Protein AF-A0A1W9TH25-F1 (afdb_monomer)

Structure (mmCIF, N/CA/C/O backbone):
data_AF-A0A1W9TH25-F1
#
_entry.id   AF-A0A1W9TH25-F1
#
loop_
_atom_site.group_PDB
_atom_site.id
_atom_site.type_symbol
_atom_site.label_atom_id
_atom_site.label_alt_id
_atom_site.label_comp_id
_atom_site.label_asym_id
_atom_site.label_entity_id
_atom_site.label_seq_id
_atom_site.pdbx_PDB_ins_code
_atom_site.Cartn_x
_atom_site.Cartn_y
_atom_site.Cartn_z
_atom_site.occupancy
_atom_site.B_iso_or_equiv
_atom_site.auth_seq_id
_atom_site.auth_comp_id
_atom_site.auth_asym_id
_atom_site.auth_atom_id
_atom_site.pdbx_PDB_model_num
ATOM 1 N N . MET A 1 1 ? -6.425 5.686 52.454 1.00 35.81 1 MET A N 1
ATOM 2 C CA . MET A 1 1 ? -7.823 5.867 52.003 1.00 35.81 1 MET A CA 1
ATOM 3 C C . MET A 1 1 ? -7.854 6.968 50.952 1.00 35.81 1 MET A C 1
ATOM 5 O O . MET A 1 1 ? -7.233 7.993 51.185 1.00 35.81 1 MET A O 1
ATOM 9 N N . LYS A 1 2 ? -8.604 6.725 49.867 1.00 31.31 2 LYS A N 1
ATOM 10 C CA . LYS A 1 2 ? -8.868 7.549 48.666 1.00 31.31 2 LYS A CA 1
ATOM 11 C C . LYS A 1 2 ? -7.892 7.412 47.484 1.00 31.31 2 LYS A C 1
ATOM 13 O O . LYS A 1 2 ? -6.686 7.555 47.597 1.00 31.31 2 LYS A O 1
ATOM 18 N N . ILE A 1 3 ? -8.526 7.059 46.370 1.00 41.53 3 ILE A N 1
ATOM 19 C CA . ILE A 1 3 ? -8.047 6.626 45.056 1.00 41.53 3 ILE A CA 1
ATOM 20 C C . ILE A 1 3 ? -7.674 7.843 44.198 1.00 41.53 3 ILE A C 1
ATOM 22 O O . ILE A 1 3 ? -8.344 8.868 44.297 1.00 41.53 3 ILE A O 1
ATOM 26 N N . SER A 1 4 ? -6.736 7.681 43.259 1.00 28.44 4 SER A N 1
ATOM 27 C CA . SER A 1 4 ? -6.849 8.320 41.938 1.00 28.44 4 SER A CA 1
ATOM 28 C C . SER A 1 4 ? -6.118 7.499 40.864 1.00 28.44 4 SER A C 1
ATOM 30 O O . SER A 1 4 ? -4.897 7.381 40.884 1.00 28.44 4 SER A O 1
ATOM 32 N N . LYS A 1 5 ? -6.875 6.912 39.927 1.00 49.97 5 LYS A N 1
ATOM 33 C CA . LYS A 1 5 ? -6.402 6.114 38.775 1.00 49.97 5 LYS A CA 1
ATOM 34 C C . LYS A 1 5 ? -6.052 6.981 37.542 1.00 49.97 5 LYS A C 1
ATOM 36 O O . LYS A 1 5 ? -6.180 6.515 36.420 1.00 49.97 5 LYS A O 1
ATOM 41 N N . GLN A 1 6 ? -5.642 8.237 37.724 1.00 48.47 6 GLN A N 1
ATOM 42 C CA . GLN A 1 6 ? -5.498 9.209 36.621 1.00 48.47 6 GLN A CA 1
ATOM 43 C C . GLN A 1 6 ? -4.084 9.823 36.491 1.00 48.47 6 GLN A C 1
ATOM 45 O O . GLN A 1 6 ? -3.904 10.774 35.742 1.00 48.47 6 GLN A O 1
ATOM 50 N N . SER A 1 7 ? -3.061 9.323 37.205 1.00 46.44 7 SER A N 1
ATOM 51 C CA . SER A 1 7 ? -1.756 10.023 37.306 1.00 46.44 7 SER A CA 1
ATOM 52 C C . SER A 1 7 ? -0.501 9.181 37.020 1.00 46.44 7 SER A C 1
ATOM 54 O O . SER A 1 7 ? 0.607 9.686 37.167 1.00 46.44 7 SER A O 1
ATOM 56 N N . ILE A 1 8 ? -0.636 7.931 36.565 1.00 47.62 8 ILE A N 1
ATOM 57 C CA . ILE A 1 8 ? 0.500 7.054 36.193 1.00 47.62 8 ILE A CA 1
ATOM 58 C C . ILE A 1 8 ? 0.647 7.035 34.662 1.00 47.62 8 ILE A C 1
ATOM 60 O O . ILE A 1 8 ? 0.665 5.987 34.033 1.00 47.62 8 ILE A O 1
ATOM 64 N N . PHE A 1 9 ? 0.657 8.214 34.042 1.00 47.47 9 PHE A N 1
ATOM 65 C CA . PHE A 1 9 ? 0.853 8.354 32.593 1.00 47.47 9 PHE A CA 1
ATOM 66 C C . PHE A 1 9 ? 2.027 9.273 32.215 1.00 47.47 9 PHE A C 1
ATOM 68 O O . PHE A 1 9 ? 2.241 9.496 31.033 1.00 47.47 9 PHE A O 1
ATOM 75 N N . VAL A 1 10 ? 2.817 9.803 33.164 1.00 43.22 10 VAL A N 1
ATOM 76 C CA . VAL A 1 10 ? 3.826 10.850 32.837 1.00 43.22 10 VAL A CA 1
ATOM 77 C C . VAL A 1 10 ? 5.208 10.645 33.496 1.00 43.22 10 VAL A C 1
ATOM 79 O O . VAL A 1 10 ? 6.112 11.456 33.359 1.00 43.22 10 VAL A O 1
ATOM 82 N N . ILE A 1 11 ? 5.435 9.537 34.194 1.00 48.19 11 ILE A N 1
ATOM 83 C CA . ILE A 1 11 ? 6.689 9.259 34.920 1.00 48.19 11 ILE A CA 1
ATOM 84 C C . ILE A 1 11 ? 6.805 7.736 34.894 1.00 48.19 11 ILE A C 1
ATOM 86 O O . ILE A 1 11 ? 5.997 7.069 35.521 1.00 48.19 11 ILE A O 1
ATOM 90 N N . VAL A 1 12 ? 7.641 7.078 34.100 1.00 39.03 12 VAL A N 1
ATOM 91 C CA . VAL A 1 12 ? 9.097 7.169 34.078 1.00 39.03 12 VAL A CA 1
ATOM 92 C C . VAL A 1 12 ? 9.557 6.671 32.702 1.00 39.03 12 VAL A C 1
ATOM 94 O O . VAL A 1 12 ? 9.710 5.475 32.467 1.00 39.03 12 VAL A O 1
ATOM 97 N N . SER A 1 13 ? 9.769 7.605 31.780 1.00 50.91 13 SER A N 1
ATOM 98 C CA . SER A 1 13 ? 10.832 7.460 30.787 1.00 50.91 13 SER A CA 1
ATOM 99 C C . SER A 1 13 ? 12.168 7.338 31.529 1.00 50.91 13 SER A C 1
ATOM 101 O O . SER A 1 13 ? 12.346 8.013 32.541 1.00 50.91 13 SER A O 1
ATOM 103 N N . LEU A 1 14 ? 13.105 6.557 30.975 1.00 42.44 14 LEU A N 1
ATOM 104 C CA . LEU A 1 14 ? 14.534 6.490 31.341 1.00 42.44 14 LEU A CA 1
ATOM 105 C C . LEU A 1 14 ? 14.967 5.405 32.360 1.00 42.44 14 LEU A C 1
ATOM 107 O O . LEU A 1 14 ? 15.388 5.718 33.467 1.00 42.44 14 LEU A O 1
ATOM 111 N N . ALA A 1 15 ? 14.951 4.133 31.936 1.00 40.75 15 ALA A N 1
ATOM 112 C CA . ALA A 1 15 ? 15.892 3.068 32.354 1.00 40.75 15 ALA A CA 1
ATOM 113 C C . ALA A 1 15 ? 15.699 1.829 31.444 1.00 40.75 15 ALA A C 1
ATOM 115 O O . ALA A 1 15 ? 14.781 1.042 31.633 1.00 40.75 15 ALA A O 1
ATOM 116 N N . LEU A 1 16 ? 16.369 1.747 30.293 1.00 41.38 16 LEU A N 1
ATOM 117 C CA . LEU A 1 16 ? 17.564 0.915 30.089 1.00 41.38 16 LEU A CA 1
ATOM 118 C C . LEU A 1 16 ? 17.448 -0.525 30.642 1.00 41.38 16 LEU A C 1
ATOM 120 O O . LEU A 1 16 ? 17.889 -0.800 31.753 1.00 41.38 16 LEU A O 1
ATOM 124 N N . VAL A 1 17 ? 17.002 -1.467 29.807 1.00 46.41 17 VAL A N 1
ATOM 125 C CA . VAL A 1 17 ? 17.591 -2.816 29.811 1.00 46.41 17 VAL A CA 1
ATOM 126 C C . VAL A 1 17 ? 18.063 -3.125 28.395 1.00 46.41 17 VAL A C 1
ATOM 128 O O 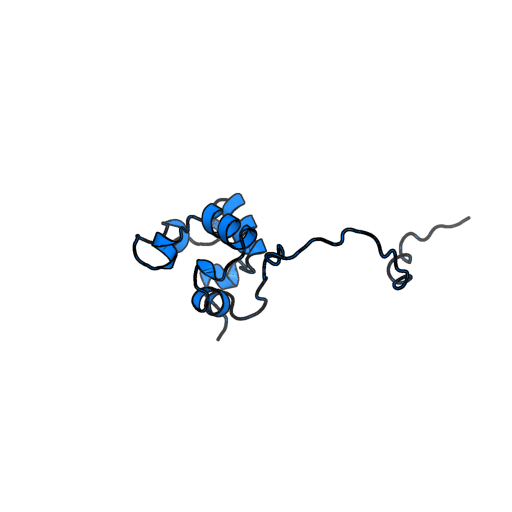. VAL A 1 17 ? 17.317 -3.569 27.528 1.00 46.41 17 VAL A O 1
ATOM 131 N N . LEU A 1 18 ? 19.342 -2.825 28.184 1.00 51.03 18 LEU A N 1
ATOM 132 C CA . LEU A 1 18 ? 20.185 -3.413 27.157 1.00 51.03 18 LEU A CA 1
ATOM 133 C C . LEU A 1 18 ? 20.266 -4.925 27.395 1.00 51.03 18 LEU A C 1
ATOM 135 O O . LEU A 1 18 ? 20.966 -5.345 28.311 1.00 51.03 18 LEU A O 1
ATOM 139 N N . ALA A 1 19 ? 19.554 -5.717 26.593 1.00 51.12 19 ALA A N 1
ATOM 140 C CA . ALA A 1 19 ? 19.942 -7.066 26.169 1.00 51.12 19 ALA A CA 1
ATOM 141 C C . ALA A 1 19 ? 18.801 -7.699 25.362 1.00 51.12 19 ALA A C 1
ATOM 143 O O . ALA A 1 19 ? 17.983 -8.423 25.918 1.00 51.12 19 ALA A O 1
ATOM 144 N N . PHE A 1 20 ? 18.764 -7.481 24.049 1.00 53.62 20 PHE A N 1
ATOM 145 C CA . PHE A 1 20 ? 18.261 -8.519 23.151 1.00 53.62 20 PHE A CA 1
ATOM 146 C C . PHE A 1 20 ? 19.026 -8.453 21.829 1.00 53.62 20 PHE A C 1
ATOM 148 O O . PHE A 1 20 ? 18.781 -7.611 20.975 1.00 53.62 20 PHE A O 1
ATOM 155 N N . SER A 1 21 ? 19.987 -9.370 21.736 1.00 50.94 21 SER A N 1
ATOM 156 C CA . SER A 1 21 ? 20.521 -9.948 20.506 1.00 50.94 21 SER A CA 1
ATOM 157 C C . SER A 1 21 ? 21.420 -9.073 19.631 1.00 50.94 21 SER A C 1
ATOM 159 O O . SER A 1 21 ? 20.985 -8.332 18.757 1.00 50.94 21 SER A O 1
ATOM 161 N N . LEU A 1 22 ? 22.723 -9.317 19.782 1.00 57.78 22 LEU A N 1
ATOM 162 C CA . LEU A 1 22 ? 23.674 -9.305 18.677 1.00 57.78 22 LEU A CA 1
ATOM 163 C C . LEU A 1 22 ? 23.123 -10.213 17.555 1.00 57.78 22 LEU A C 1
ATOM 165 O O . LEU A 1 22 ? 23.277 -11.430 17.621 1.00 57.78 22 LEU A O 1
ATOM 169 N N . VAL A 1 23 ? 22.465 -9.639 16.549 1.00 52.44 23 VAL A N 1
ATOM 170 C CA . VAL A 1 23 ? 22.196 -10.319 15.277 1.00 52.44 23 VAL A CA 1
ATOM 171 C C . VAL A 1 23 ? 22.979 -9.626 14.174 1.00 52.44 23 VAL A C 1
ATOM 173 O O . VAL A 1 23 ? 22.773 -8.466 13.830 1.00 52.44 23 VAL A O 1
ATOM 176 N N . ILE A 1 24 ? 23.943 -10.396 13.687 1.00 57.47 24 ILE A N 1
ATOM 177 C CA . ILE A 1 24 ? 24.576 -10.341 12.375 1.00 57.47 24 ILE A CA 1
ATOM 178 C C . ILE A 1 24 ? 23.533 -9.895 11.334 1.00 57.47 24 ILE A C 1
ATOM 180 O O . ILE A 1 24 ? 22.407 -10.387 11.348 1.00 57.47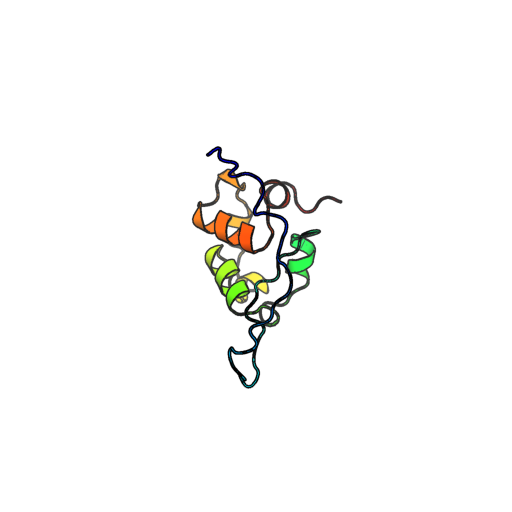 24 ILE A O 1
ATOM 184 N N 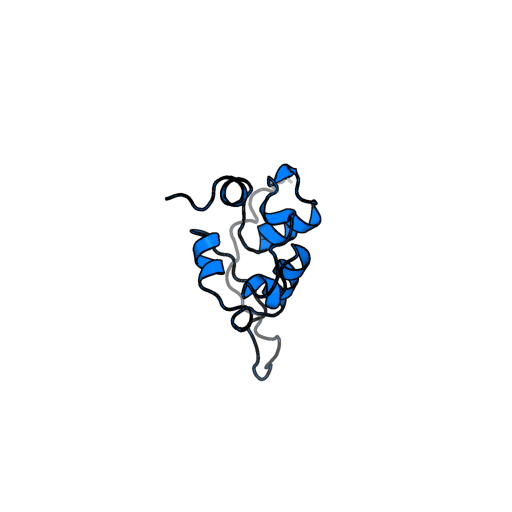. GLY A 1 25 ? 23.897 -8.920 10.500 1.00 62.25 25 GLY A N 1
ATOM 185 C CA . GLY A 1 25 ? 22.959 -8.149 9.684 1.00 62.25 25 GLY A CA 1
ATOM 186 C C . GLY A 1 25 ? 22.013 -8.959 8.792 1.00 62.25 25 GLY A C 1
ATOM 187 O O . GLY A 1 25 ? 22.367 -10.036 8.330 1.00 62.25 25 GLY A O 1
ATOM 188 N N . CYS A 1 26 ? 20.825 -8.390 8.558 1.00 46.94 26 CYS A N 1
ATOM 189 C CA . CYS A 1 26 ? 20.102 -8.308 7.279 1.00 46.94 26 CYS A CA 1
ATOM 190 C C . CYS A 1 26 ? 18.674 -7.778 7.532 1.00 46.94 26 CYS A C 1
ATOM 192 O O . CYS A 1 26 ? 17.951 -8.344 8.341 1.00 46.94 26 CYS A O 1
ATOM 194 N N . ALA A 1 27 ? 18.295 -6.728 6.792 1.00 54.41 27 ALA A N 1
ATOM 195 C CA . ALA A 1 27 ? 16.948 -6.167 6.599 1.00 54.41 27 ALA A CA 1
ATOM 196 C C . ALA A 1 27 ? 16.186 -5.643 7.840 1.00 54.41 27 ALA A C 1
ATOM 198 O O . ALA A 1 27 ? 15.784 -6.385 8.728 1.00 54.41 27 ALA A O 1
ATOM 199 N N . SER A 1 28 ? 15.911 -4.337 7.852 1.00 58.28 28 SER A N 1
ATOM 200 C CA . SER A 1 28 ? 14.986 -3.695 8.791 1.00 58.28 28 SER A CA 1
ATOM 201 C C . SER A 1 28 ? 13.587 -4.322 8.681 1.00 58.28 28 SER A C 1
ATOM 203 O O . SER A 1 28 ? 12.940 -4.200 7.648 1.00 58.28 28 SER A O 1
ATOM 205 N N . THR A 1 29 ? 13.108 -4.979 9.740 1.00 64.06 29 THR A N 1
ATOM 206 C CA . THR A 1 29 ? 11.789 -5.654 9.802 1.00 64.06 29 THR A CA 1
ATOM 207 C C . THR A 1 29 ? 10.620 -4.698 10.089 1.00 64.06 29 THR A C 1
ATOM 209 O O . THR A 1 29 ? 9.496 -5.134 10.322 1.00 64.06 29 THR A O 1
ATOM 212 N N . GLN A 1 30 ? 10.867 -3.389 10.151 1.00 83.69 30 GLN A N 1
ATOM 213 C CA . GLN A 1 30 ? 9.843 -2.405 10.490 1.00 83.69 30 GLN A CA 1
ATOM 214 C C . GLN A 1 30 ? 9.158 -1.884 9.225 1.00 83.69 30 GLN A C 1
ATOM 216 O O . GLN A 1 30 ? 9.824 -1.322 8.360 1.00 83.69 30 GLN A O 1
ATOM 221 N N . VAL A 1 31 ? 7.831 -2.028 9.154 1.00 87.44 31 VAL A N 1
ATOM 222 C CA . VAL A 1 31 ? 6.997 -1.416 8.107 1.00 87.44 31 VAL A CA 1
ATOM 223 C C . VAL A 1 31 ? 7.147 0.100 8.174 1.00 87.44 31 VAL A C 1
ATOM 225 O O . VAL A 1 31 ? 6.945 0.703 9.235 1.00 87.44 31 VAL A O 1
ATOM 228 N N . ARG A 1 32 ? 7.531 0.711 7.054 1.00 91.25 32 ARG A N 1
ATOM 229 C CA . ARG A 1 32 ? 7.566 2.164 6.910 1.00 91.25 32 ARG A CA 1
ATOM 230 C C . ARG A 1 32 ? 6.136 2.663 6.740 1.00 91.25 32 ARG A C 1
ATOM 232 O O . ARG A 1 32 ? 5.399 2.163 5.900 1.00 91.25 32 ARG A O 1
ATOM 239 N N . VAL A 1 33 ? 5.758 3.640 7.558 1.00 88.06 33 VAL A N 1
ATOM 240 C CA . VAL A 1 33 ? 4.413 4.225 7.546 1.00 88.06 33 VAL A CA 1
ATOM 241 C C . VAL A 1 33 ? 4.537 5.685 7.113 1.00 88.06 33 VAL A C 1
ATOM 243 O O . VAL A 1 33 ? 4.898 6.522 7.948 1.00 88.06 33 VAL A O 1
ATOM 246 N N . PRO A 1 34 ? 4.318 6.008 5.826 1.00 87.38 34 PRO A N 1
ATOM 247 C CA . PRO A 1 34 ? 4.250 7.396 5.389 1.00 87.38 34 PRO A CA 1
ATOM 248 C C . PRO A 1 34 ? 3.066 8.094 6.064 1.00 87.38 34 PRO A C 1
ATOM 250 O O . PRO A 1 34 ? 1.966 7.553 6.138 1.00 87.38 34 PRO A O 1
ATOM 253 N N . THR A 1 35 ? 3.297 9.298 6.584 1.00 78.50 35 THR A N 1
ATOM 254 C CA . THR A 1 35 ? 2.254 10.116 7.230 1.00 78.50 35 THR A CA 1
ATOM 255 C C . THR A 1 35 ? 1.727 11.223 6.325 1.00 78.50 35 THR A C 1
ATOM 257 O O . THR A 1 35 ? 0.698 11.822 6.620 1.00 78.50 35 THR A O 1
ATOM 260 N N . GLU A 1 36 ? 2.439 11.506 5.238 1.00 77.69 36 GLU A N 1
ATOM 261 C CA . GLU A 1 36 ? 2.116 12.519 4.242 1.00 77.69 36 GLU A CA 1
ATOM 262 C C . GLU A 1 36 ? 2.468 11.949 2.870 1.00 77.69 36 GLU A C 1
ATOM 264 O O . GLU A 1 36 ? 3.499 11.289 2.729 1.00 77.69 36 GLU A O 1
ATOM 269 N N . LYS A 1 37 ? 1.615 12.216 1.878 1.00 85.69 37 LYS A N 1
ATOM 270 C CA . LYS A 1 37 ? 1.782 11.772 0.489 1.00 85.69 37 LYS A CA 1
ATOM 271 C C . LYS A 1 37 ? 2.035 10.265 0.358 1.00 85.69 37 LYS A C 1
ATOM 273 O O . LYS A 1 37 ? 3.107 9.829 -0.064 1.00 85.69 37 LYS A O 1
ATOM 278 N N . VAL A 1 38 ? 1.064 9.478 0.812 1.00 90.25 38 VAL A N 1
ATOM 279 C CA . VAL A 1 38 ? 1.171 8.020 0.919 1.00 90.25 38 VAL A CA 1
ATOM 280 C C . VAL A 1 38 ? 1.374 7.393 -0.455 1.00 90.25 38 VAL A C 1
ATOM 282 O O . VAL A 1 38 ? 2.260 6.551 -0.589 1.00 90.25 38 VAL A O 1
ATOM 285 N N . ASN A 1 39 ? 0.642 7.848 -1.477 1.00 88.50 39 ASN A N 1
ATOM 286 C CA . ASN A 1 39 ? 0.827 7.343 -2.839 1.00 88.50 39 ASN A CA 1
ATOM 287 C C . ASN A 1 39 ? 2.225 7.684 -3.344 1.00 88.50 39 ASN A C 1
ATOM 289 O O . ASN A 1 39 ? 2.966 6.789 -3.725 1.00 88.50 39 ASN A O 1
ATOM 293 N N . ALA A 1 40 ? 2.652 8.944 -3.220 1.00 90.00 40 ALA A N 1
ATOM 294 C CA . ALA A 1 40 ? 3.985 9.338 -3.675 1.00 90.00 40 ALA A CA 1
ATOM 295 C C . ALA A 1 40 ? 5.117 8.573 -2.965 1.00 90.00 40 ALA A C 1
ATOM 297 O O . ALA A 1 40 ? 6.165 8.328 -3.561 1.00 90.00 40 ALA A O 1
ATOM 298 N N . PHE A 1 41 ? 4.954 8.217 -1.689 1.00 92.12 41 PHE A N 1
ATOM 299 C CA . PHE A 1 41 ? 5.946 7.418 -0.972 1.00 92.12 41 PHE A CA 1
ATOM 300 C C . PHE A 1 41 ? 6.097 6.023 -1.582 1.00 92.12 41 PHE A C 1
ATOM 302 O O . PHE A 1 41 ? 7.222 5.572 -1.804 1.00 92.12 41 PHE A O 1
ATOM 309 N N . TRP A 1 42 ? 4.974 5.358 -1.840 1.00 92.81 42 TRP A N 1
ATOM 310 C CA . TRP A 1 42 ? 4.951 4.006 -2.375 1.00 92.81 42 TRP A CA 1
ATOM 311 C C . TRP A 1 42 ? 5.299 3.977 -3.869 1.00 92.81 42 TRP A C 1
ATOM 313 O O . TRP A 1 42 ? 6.148 3.185 -4.253 1.00 92.81 42 TRP A O 1
ATOM 323 N N . ASP A 1 43 ? 4.797 4.911 -4.676 1.00 90.56 43 ASP A N 1
ATOM 324 C CA . ASP A 1 43 ? 5.097 5.033 -6.114 1.00 90.56 43 ASP A CA 1
ATOM 325 C C . ASP A 1 43 ? 6.594 5.242 -6.414 1.00 90.56 43 ASP A C 1
ATOM 327 O O . ASP A 1 43 ? 7.063 4.946 -7.511 1.00 90.56 43 ASP A O 1
ATOM 331 N N . ASN A 1 44 ? 7.362 5.764 -5.451 1.00 91.88 44 ASN A N 1
ATOM 332 C CA . ASN A 1 44 ? 8.813 5.948 -5.570 1.00 91.88 44 ASN A CA 1
ATOM 333 C C . ASN A 1 44 ? 9.630 4.720 -5.124 1.00 91.88 44 ASN A C 1
ATOM 335 O O . ASN A 1 44 ? 10.855 4.820 -5.017 1.00 91.88 44 ASN A O 1
ATOM 339 N N . MET A 1 45 ? 8.984 3.596 -4.807 1.00 91.19 45 MET A N 1
ATOM 340 C CA . MET A 1 45 ? 9.649 2.371 -4.366 1.00 91.19 45 MET A CA 1
ATOM 341 C C . MET A 1 45 ? 9.591 1.295 -5.437 1.00 91.19 45 MET A C 1
ATOM 343 O O . MET A 1 45 ? 8.520 0.987 -5.959 1.00 91.19 45 MET A O 1
ATOM 347 N N . ASP A 1 46 ? 10.717 0.625 -5.657 1.00 94.62 46 ASP A N 1
ATOM 348 C CA . ASP A 1 46 ? 10.709 -0.667 -6.330 1.00 94.62 46 ASP A CA 1
ATOM 349 C C . ASP A 1 46 ? 10.258 -1.755 -5.342 1.00 94.62 46 ASP A C 1
ATOM 351 O O . ASP A 1 46 ? 10.536 -1.690 -4.139 1.00 94.62 46 ASP A O 1
ATOM 355 N N . TRP A 1 47 ? 9.610 -2.816 -5.832 1.00 94.69 47 TRP A N 1
ATOM 356 C CA . TRP A 1 47 ? 9.195 -3.945 -4.986 1.00 94.69 47 TRP A CA 1
ATOM 357 C C . TRP A 1 47 ? 10.369 -4.540 -4.184 1.00 94.69 47 TRP A C 1
ATOM 359 O O . TRP A 1 47 ? 10.223 -4.920 -3.019 1.00 94.69 47 TRP A O 1
ATOM 369 N N . GLY A 1 48 ? 11.563 -4.579 -4.788 1.00 94.88 48 GLY A N 1
ATOM 370 C CA . GLY A 1 48 ? 12.797 -5.053 -4.156 1.00 94.88 48 GLY A CA 1
ATOM 371 C C . GLY A 1 48 ? 13.347 -4.143 -3.050 1.00 94.88 48 GLY A C 1
ATOM 372 O O . GLY A 1 48 ? 14.086 -4.627 -2.191 1.00 94.88 48 GLY A O 1
ATOM 373 N N . ASP A 1 49 ? 12.959 -2.865 -3.028 1.00 93.19 49 ASP A N 1
ATOM 374 C CA . ASP A 1 49 ? 13.323 -1.914 -1.970 1.00 93.19 49 ASP A CA 1
ATOM 375 C C . ASP A 1 49 ? 12.424 -2.044 -0.734 1.00 93.19 49 ASP A C 1
ATOM 377 O O . ASP A 1 49 ? 12.701 -1.460 0.323 1.00 93.19 49 ASP A O 1
ATOM 381 N N . MET A 1 50 ? 11.337 -2.806 -0.845 1.00 92.75 50 MET A N 1
ATOM 382 C CA . MET A 1 50 ? 10.458 -3.129 0.268 1.00 92.75 50 MET A CA 1
ATOM 383 C C . MET A 1 50 ? 11.040 -4.227 1.145 1.00 92.75 50 MET A C 1
ATOM 385 O O . MET A 1 50 ? 11.625 -5.207 0.678 1.00 92.75 50 MET A O 1
ATOM 389 N N . ASN A 1 51 ? 10.833 -4.104 2.454 1.00 92.38 51 ASN A N 1
ATOM 390 C CA . ASN A 1 51 ? 11.090 -5.224 3.345 1.00 92.38 51 ASN A CA 1
ATOM 391 C C . ASN A 1 51 ? 9.969 -6.271 3.230 1.00 92.38 51 ASN A C 1
ATOM 393 O O . ASN A 1 51 ? 8.879 -6.008 2.724 1.00 92.38 51 ASN A O 1
ATOM 397 N N . LYS A 1 5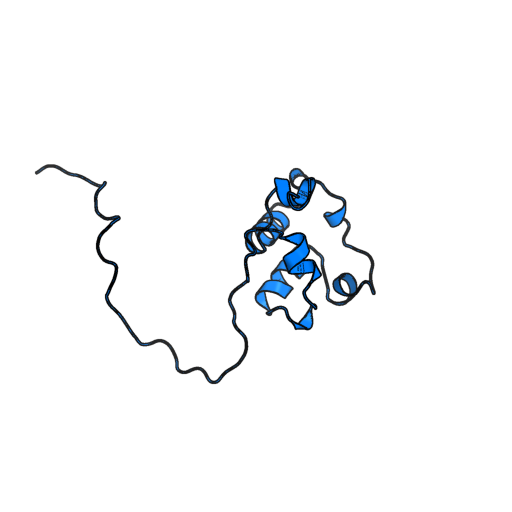2 ? 10.221 -7.479 3.743 1.00 93.31 52 LYS A N 1
ATOM 398 C CA . LYS A 1 52 ? 9.261 -8.588 3.639 1.00 93.31 52 LYS A CA 1
ATOM 399 C C . LYS A 1 52 ? 7.895 -8.278 4.249 1.00 93.31 52 LYS A C 1
ATOM 401 O O . LYS A 1 52 ? 6.894 -8.712 3.701 1.00 93.31 52 LYS A O 1
ATOM 406 N N . ALA A 1 53 ? 7.844 -7.529 5.350 1.00 93.12 53 ALA A N 1
ATOM 407 C CA . ALA A 1 53 ? 6.575 -7.196 5.990 1.00 93.12 53 ALA A CA 1
ATOM 408 C C . ALA A 1 53 ? 5.739 -6.240 5.122 1.00 93.12 53 ALA A C 1
ATOM 410 O O . ALA A 1 53 ? 4.524 -6.381 5.048 1.00 93.12 53 ALA A O 1
ATOM 411 N N . GLU A 1 54 ? 6.382 -5.299 4.430 1.00 95.00 54 GLU A N 1
ATOM 412 C CA . GLU A 1 54 ? 5.722 -4.405 3.470 1.00 95.00 54 GLU A CA 1
ATOM 413 C C . GLU A 1 54 ? 5.197 -5.185 2.259 1.00 95.00 54 GLU A C 1
ATOM 415 O O . GLU A 1 54 ? 4.033 -5.035 1.897 1.00 95.00 54 GLU A O 1
ATOM 420 N N . GLN A 1 55 ? 6.010 -6.087 1.698 1.00 96.31 55 GLN A N 1
ATOM 421 C CA . GLN A 1 55 ? 5.590 -6.962 0.598 1.00 96.31 55 GLN A CA 1
ATOM 422 C C . GLN A 1 55 ? 4.413 -7.864 0.994 1.00 96.31 55 GLN A C 1
ATOM 424 O O . GLN A 1 55 ? 3.481 -8.043 0.213 1.00 96.31 55 GLN A O 1
ATOM 429 N N . GLU A 1 56 ? 4.421 -8.424 2.208 1.00 95.81 56 GLU A N 1
ATOM 430 C CA . GLU A 1 56 ? 3.324 -9.245 2.738 1.00 95.81 56 GLU A CA 1
ATOM 431 C C . GLU A 1 56 ? 2.027 -8.437 2.893 1.00 95.81 56 GLU A C 1
ATOM 433 O O . GLU A 1 56 ? 0.948 -8.929 2.552 1.00 95.81 56 GLU A O 1
ATOM 438 N N . LEU A 1 57 ? 2.118 -7.185 3.354 1.00 95.88 57 LEU A N 1
ATOM 439 C CA . LEU A 1 57 ? 0.964 -6.291 3.448 1.00 95.88 57 LEU A CA 1
ATOM 440 C C . LEU A 1 57 ? 0.403 -5.965 2.060 1.00 95.88 57 LEU A C 1
ATOM 442 O O . LEU A 1 57 ? -0.791 -6.168 1.842 1.00 95.88 57 LEU A O 1
ATOM 446 N N . TRP A 1 58 ? 1.243 -5.566 1.104 1.00 96.50 58 TRP A N 1
ATOM 447 C CA . TRP A 1 58 ? 0.822 -5.324 -0.281 1.00 96.50 58 TRP A CA 1
ATOM 448 C C . TRP A 1 58 ? 0.217 -6.573 -0.939 1.00 96.50 58 TRP A C 1
ATOM 450 O O . TRP A 1 58 ? -0.837 -6.500 -1.578 1.00 96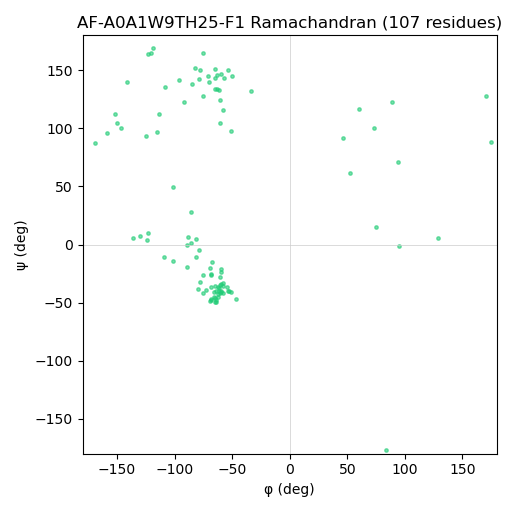.50 58 TRP A O 1
ATOM 460 N N . SER A 1 59 ? 0.800 -7.745 -0.676 1.00 96.19 59 SER A N 1
ATOM 461 C CA . SER A 1 59 ? 0.277 -9.040 -1.133 1.00 96.19 59 SER A CA 1
ATOM 462 C C . SER A 1 59 ? -1.115 -9.338 -0.583 1.00 96.19 59 SER A C 1
ATOM 464 O O . SER A 1 59 ? -1.963 -9.864 -1.301 1.00 96.19 59 SER A O 1
ATOM 466 N N . SER A 1 60 ? -1.392 -8.971 0.671 1.00 95.75 60 SER A N 1
ATOM 467 C CA . SER A 1 60 ? -2.721 -9.158 1.267 1.00 95.75 60 SER A CA 1
ATOM 468 C C . SER A 1 60 ? -3.799 -8.264 0.636 1.00 95.75 60 SER A C 1
ATOM 470 O O . SER A 1 60 ? -4.975 -8.639 0.609 1.00 95.75 60 SER A O 1
ATOM 472 N N . VAL A 1 61 ? -3.402 -7.117 0.074 1.00 94.88 61 VAL A N 1
ATOM 473 C CA . VAL A 1 61 ? -4.289 -6.219 -0.683 1.00 94.88 61 VAL A CA 1
ATOM 474 C C . VAL A 1 61 ? -4.529 -6.753 -2.098 1.00 94.88 61 VAL A C 1
ATOM 476 O O . VAL A 1 61 ? -5.641 -6.629 -2.610 1.00 94.88 61 VAL A O 1
ATOM 479 N N . GLY A 1 62 ? -3.542 -7.438 -2.682 1.00 94.69 62 GLY A N 1
ATOM 480 C CA . GLY A 1 62 ? -3.629 -8.066 -4.004 1.00 94.69 62 GLY A CA 1
ATOM 481 C C . GLY A 1 62 ? -2.486 -7.704 -4.952 1.00 94.69 62 GLY A C 1
ATOM 482 O O . GLY A 1 62 ? -2.528 -8.103 -6.112 1.00 94.69 62 GLY A O 1
ATOM 483 N N . TYR A 1 63 ? -1.477 -6.970 -4.479 1.00 95.62 63 TYR A N 1
ATOM 484 C CA . TYR A 1 63 ? -0.305 -6.616 -5.274 1.00 95.62 63 TYR A CA 1
ATOM 485 C C . TYR A 1 63 ? 0.743 -7.725 -5.228 1.00 95.62 63 TYR A C 1
ATOM 487 O O . TYR A 1 63 ? 1.041 -8.292 -4.181 1.00 95.62 63 TYR A O 1
ATOM 495 N N . THR A 1 64 ? 1.335 -8.007 -6.377 1.00 96.50 64 THR A N 1
ATOM 496 C CA . THR A 1 64 ? 2.538 -8.829 -6.519 1.00 96.50 64 THR A CA 1
ATOM 497 C C . THR A 1 64 ? 3.637 -7.968 -7.131 1.00 96.50 64 THR A C 1
ATOM 499 O O . THR A 1 64 ? 3.352 -6.886 -7.638 1.00 96.50 64 THR A O 1
ATOM 502 N N . GLU A 1 65 ? 4.879 -8.451 -7.153 1.00 96.81 65 GLU A N 1
ATOM 503 C CA . GLU A 1 65 ? 5.963 -7.777 -7.883 1.00 96.81 65 GLU A CA 1
ATOM 504 C C . GLU A 1 65 ? 5.598 -7.522 -9.355 1.00 96.81 65 GLU A C 1
ATOM 506 O O . GLU A 1 65 ? 5.852 -6.444 -9.877 1.00 96.81 65 GLU A O 1
ATOM 511 N N . ALA A 1 66 ? 4.940 -8.484 -10.008 1.00 95.94 66 ALA A N 1
ATOM 512 C CA . ALA A 1 66 ? 4.517 -8.346 -11.399 1.00 95.94 66 ALA A CA 1
ATOM 513 C C . ALA A 1 66 ? 3.451 -7.253 -11.572 1.00 95.94 66 ALA A C 1
ATOM 515 O O . ALA A 1 66 ? 3.523 -6.462 -12.506 1.00 95.94 66 ALA A O 1
ATOM 516 N N . VAL A 1 67 ? 2.484 -7.163 -10.654 1.00 95.19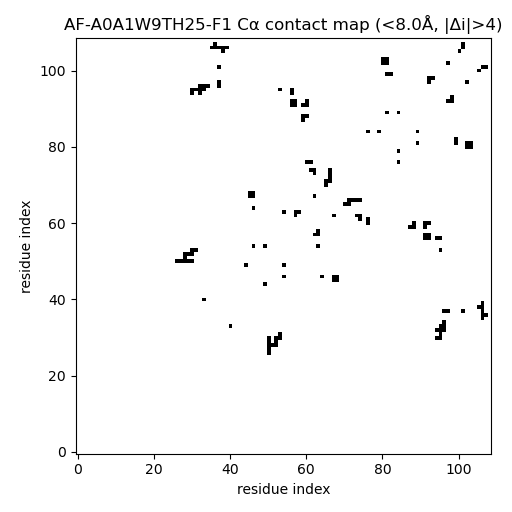 67 VAL A N 1
ATOM 517 C CA . VAL A 1 67 ? 1.508 -6.062 -10.650 1.00 95.19 67 VAL A CA 1
ATOM 518 C C . VAL A 1 67 ? 2.206 -4.727 -10.387 1.00 95.19 67 VAL A C 1
ATOM 520 O O . VAL A 1 67 ? 1.967 -3.762 -11.103 1.00 95.19 67 VAL A O 1
ATOM 523 N N . TRP A 1 68 ? 3.095 -4.679 -9.393 1.00 94.31 68 TRP A N 1
ATOM 524 C CA . TRP A 1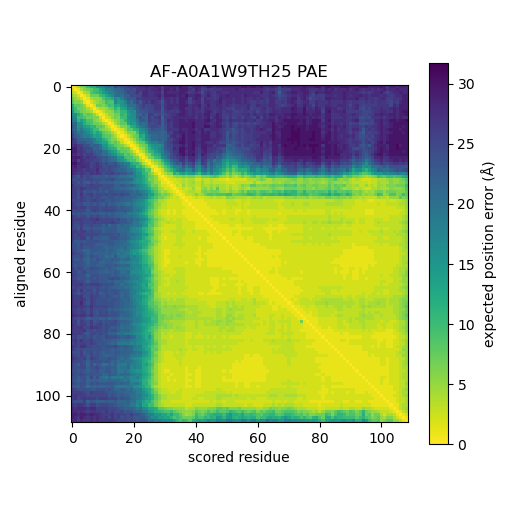 68 ? 3.832 -3.477 -8.997 1.00 94.31 68 TRP A CA 1
ATOM 525 C C . TRP A 1 68 ? 4.662 -2.897 -10.145 1.00 94.31 68 TRP A C 1
ATOM 527 O O . TRP A 1 68 ? 4.668 -1.693 -10.376 1.00 94.31 68 TRP A O 1
ATOM 537 N N . ASN A 1 69 ? 5.320 -3.774 -10.903 1.00 93.06 69 ASN A N 1
ATOM 538 C CA . ASN A 1 69 ? 6.135 -3.404 -12.056 1.00 93.06 69 ASN A CA 1
ATOM 539 C C . ASN A 1 69 ? 5.301 -3.108 -13.318 1.00 93.06 69 ASN A C 1
ATOM 541 O O . ASN A 1 69 ? 5.859 -2.711 -14.341 1.00 93.06 69 ASN A O 1
ATOM 545 N N . GLY A 1 70 ? 3.978 -3.307 -13.273 1.00 91.38 70 GLY A N 1
ATOM 546 C CA . GLY A 1 70 ? 3.083 -3.143 -14.421 1.00 91.38 70 GLY A CA 1
ATOM 547 C C . GLY A 1 70 ? 3.152 -4.277 -15.452 1.00 91.38 70 GLY A C 1
ATOM 548 O O . GLY A 1 70 ? 2.658 -4.117 -16.570 1.00 91.38 70 GLY A O 1
ATOM 549 N N . ASP A 1 71 ? 3.746 -5.418 -15.097 1.00 93.38 71 ASP A N 1
ATOM 550 C CA . ASP A 1 71 ? 3.786 -6.630 -15.925 1.00 93.38 71 ASP A CA 1
ATOM 551 C C . ASP A 1 71 ? 2.434 -7.372 -15.920 1.00 93.38 71 ASP A C 1
ATOM 553 O O . ASP A 1 71 ? 2.091 -8.080 -16.872 1.00 93.38 71 ASP A O 1
ATOM 557 N N . GLU A 1 72 ? 1.648 -7.198 -14.854 1.00 94.62 72 GLU A N 1
ATOM 558 C CA . GLU A 1 72 ? 0.301 -7.745 -14.690 1.00 94.62 72 GLU A CA 1
ATOM 559 C C . GLU A 1 72 ? -0.737 -6.647 -14.427 1.00 94.62 72 GLU A C 1
ATOM 561 O O . GLU A 1 72 ? -0.420 -5.509 -14.091 1.00 94.62 72 GLU A O 1
ATOM 566 N N . LYS A 1 73 ? -2.018 -6.991 -14.601 1.00 94.12 73 LYS A N 1
ATOM 567 C CA . LYS A 1 73 ? -3.121 -6.059 -14.357 1.00 94.12 73 LYS A CA 1
ATOM 568 C C . LYS A 1 73 ? -3.274 -5.787 -12.856 1.00 94.12 73 LYS A C 1
ATOM 570 O O . LYS A 1 73 ? -3.285 -6.727 -12.065 1.00 94.12 73 LYS A O 1
ATOM 575 N N . ASN A 1 74 ? -3.543 -4.528 -12.520 1.00 91.31 74 ASN A N 1
ATOM 576 C CA . ASN A 1 74 ? -3.924 -4.089 -11.181 1.00 91.31 74 ASN A CA 1
ATOM 577 C C . ASN A 1 74 ? -5.072 -4.915 -10.568 1.00 91.31 74 ASN A C 1
ATOM 579 O O . ASN A 1 74 ? -5.993 -5.348 -11.286 1.00 91.31 74 ASN A O 1
ATOM 583 N N . PRO A 1 75 ? -5.033 -5.132 -9.241 1.00 90.38 75 PRO A N 1
ATOM 584 C CA . PRO A 1 75 ? -6.084 -5.830 -8.525 1.00 90.38 75 PRO A CA 1
ATOM 585 C C . PRO A 1 75 ? -7.400 -5.042 -8.629 1.00 90.38 75 PRO A C 1
ATOM 587 O O . PRO A 1 75 ? -7.382 -3.812 -8.643 1.00 90.38 75 PRO A O 1
ATOM 590 N N . PRO A 1 76 ? -8.564 -5.717 -8.684 1.00 89.12 76 PRO A N 1
ATOM 591 C CA . PRO A 1 76 ? -9.859 -5.038 -8.773 1.00 89.12 76 PRO A CA 1
ATOM 592 C C . PRO A 1 76 ? -10.124 -4.102 -7.589 1.00 89.12 76 PRO A C 1
ATOM 594 O O . PRO A 1 76 ? -10.956 -3.208 -7.693 1.00 89.12 76 PRO A O 1
ATOM 597 N N . GLU A 1 77 ? -9.430 -4.312 -6.470 1.00 88.88 77 GLU A N 1
ATOM 598 C CA . GLU A 1 77 ? -9.492 -3.463 -5.291 1.00 88.88 77 GLU A CA 1
ATOM 599 C C . GLU A 1 77 ? -9.114 -2.014 -5.569 1.00 88.88 77 GLU A C 1
ATOM 601 O O . GLU A 1 77 ? -9.713 -1.148 -4.950 1.00 88.88 77 GLU A O 1
ATOM 606 N N . GLU A 1 78 ? -8.201 -1.742 -6.502 1.00 88.19 78 GLU A N 1
ATOM 607 C CA . GLU A 1 78 ? -7.761 -0.378 -6.836 1.00 88.19 78 GLU A CA 1
ATOM 608 C C . GLU A 1 78 ? -8.914 0.513 -7.333 1.00 88.19 78 GLU A C 1
ATOM 610 O O . GLU A 1 78 ? -8.919 1.716 -7.098 1.00 88.19 78 GLU A O 1
ATOM 615 N N . ASP A 1 79 ? -9.944 -0.090 -7.938 1.00 89.38 79 ASP A N 1
ATOM 616 C CA . ASP A 1 79 ? -11.144 0.605 -8.420 1.00 89.38 79 ASP A CA 1
ATOM 617 C C . ASP A 1 79 ? -12.260 0.709 -7.353 1.00 89.38 79 ASP A C 1
ATOM 619 O O . ASP A 1 79 ? -13.352 1.220 -7.625 1.00 89.38 79 ASP A O 1
ATOM 623 N N . MET A 1 80 ? -12.049 0.175 -6.145 1.00 90.94 80 MET A N 1
ATOM 624 C CA . MET A 1 80 ? -13.064 0.114 -5.087 1.00 90.94 80 MET A CA 1
ATOM 625 C C . MET A 1 80 ? -12.932 1.280 -4.109 1.00 90.94 80 MET A C 1
ATOM 627 O O . MET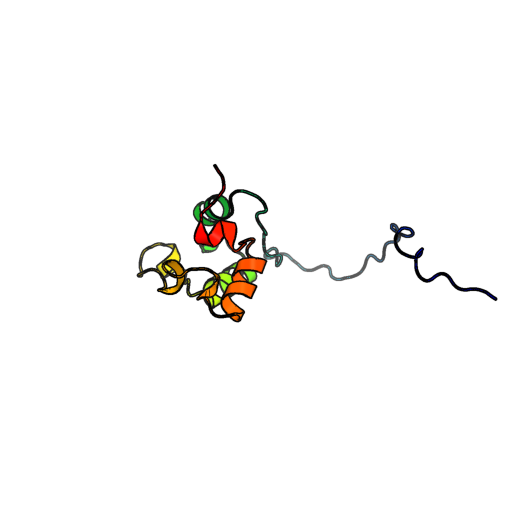 A 1 80 ? -11.842 1.618 -3.664 1.00 90.94 80 MET A O 1
ATOM 631 N N . TYR A 1 81 ? -14.059 1.831 -3.649 1.00 93.31 81 TYR A N 1
ATOM 632 C CA . TYR A 1 81 ? -14.042 2.738 -2.501 1.00 93.31 81 TYR A CA 1
ATOM 633 C C . TYR A 1 81 ? -13.606 1.999 -1.234 1.00 93.31 81 TYR A C 1
ATOM 635 O O . TYR A 1 81 ? -13.931 0.825 -1.045 1.00 93.31 81 TYR A O 1
ATOM 643 N N . TRP A 1 82 ? -12.989 2.717 -0.294 1.00 95.50 82 TRP A N 1
ATOM 644 C CA . TRP A 1 82 ? -12.507 2.176 0.980 1.00 95.50 82 TRP A CA 1
ATOM 645 C C . TRP A 1 82 ? -13.545 1.290 1.676 1.00 95.50 82 TRP A C 1
ATOM 647 O O . TRP A 1 82 ? -13.256 0.171 2.083 1.00 95.50 82 TRP A O 1
ATOM 657 N N . LYS A 1 83 ? -14.803 1.746 1.762 1.00 96.00 83 LYS A N 1
ATOM 658 C CA . LYS A 1 83 ? -15.888 1.000 2.428 1.00 96.00 83 LYS A CA 1
ATOM 659 C C . LYS A 1 83 ? -16.304 -0.290 1.722 1.00 96.00 83 LYS A C 1
ATOM 661 O O . LYS A 1 83 ? -17.024 -1.086 2.319 1.00 96.00 83 LYS A O 1
ATOM 666 N N . GLN A 1 84 ? -15.911 -0.471 0.468 1.00 96.50 84 GLN A N 1
ATOM 667 C CA . GLN A 1 84 ? -16.176 -1.682 -0.299 1.00 96.50 84 GLN A CA 1
ATOM 668 C C . GLN A 1 84 ? -15.063 -2.722 -0.113 1.00 96.50 84 GLN A C 1
ATOM 670 O O . GLN A 1 84 ? -15.305 -3.902 -0.359 1.00 96.50 84 GLN A O 1
ATOM 675 N N . LEU A 1 85 ? -13.874 -2.311 0.340 1.00 95.25 85 LEU A N 1
ATOM 676 C CA . LEU A 1 85 ? -12.769 -3.219 0.624 1.00 95.25 85 LEU A CA 1
ATOM 677 C C . LEU A 1 85 ? -13.110 -4.162 1.782 1.00 95.25 85 LEU A C 1
ATOM 679 O O . LEU A 1 85 ? -13.725 -3.776 2.786 1.00 95.25 85 LEU A O 1
ATOM 683 N N . ALA A 1 86 ? -12.637 -5.403 1.666 1.00 96.06 86 ALA A N 1
ATOM 684 C CA . ALA A 1 86 ? -12.702 -6.362 2.758 1.00 96.06 86 ALA A CA 1
ATOM 685 C C . ALA A 1 86 ? -11.987 -5.800 4.010 1.00 96.06 86 ALA A C 1
ATOM 687 O O . ALA A 1 86 ? -10.973 -5.103 3.870 1.00 96.06 86 ALA A O 1
ATOM 688 N N . PRO A 1 87 ? -12.491 -6.060 5.233 1.00 96.44 87 PRO A N 1
ATOM 689 C CA . PRO A 1 87 ? -11.885 -5.557 6.468 1.00 96.44 87 PRO A CA 1
ATOM 690 C C . PRO A 1 87 ? -10.384 -5.839 6.576 1.00 96.44 87 PRO A C 1
ATOM 692 O O . PRO A 1 87 ? -9.624 -4.949 6.936 1.00 96.44 87 PRO A O 1
ATOM 695 N N . GLU A 1 88 ? -9.951 -7.029 6.170 1.00 95.69 88 GLU A N 1
ATOM 696 C CA . GLU A 1 88 ? -8.559 -7.471 6.236 1.00 95.69 88 GLU A CA 1
ATOM 697 C C . GLU A 1 88 ? -7.648 -6.627 5.329 1.00 95.69 88 GLU A C 1
ATOM 699 O O . GLU A 1 88 ? -6.515 -6.316 5.694 1.00 95.69 88 GLU A O 1
ATOM 704 N N . LYS A 1 89 ? -8.159 -6.200 4.166 1.00 96.25 89 LYS A N 1
ATOM 705 C CA . LYS A 1 89 ? -7.423 -5.336 3.230 1.00 96.25 89 LYS A CA 1
ATOM 706 C C . LYS A 1 89 ? -7.302 -3.914 3.754 1.00 96.25 89 LYS A C 1
ATOM 708 O O . LYS A 1 89 ? -6.241 -3.313 3.636 1.00 96.25 89 LYS A O 1
ATOM 713 N N . ARG A 1 90 ? -8.358 -3.396 4.388 1.00 96.94 90 ARG A N 1
ATOM 714 C CA . ARG A 1 90 ? -8.305 -2.090 5.061 1.00 96.94 90 ARG A CA 1
ATOM 715 C C . ARG A 1 90 ? -7.287 -2.091 6.191 1.00 96.94 90 ARG A C 1
ATOM 717 O O . ARG A 1 90 ? -6.472 -1.184 6.253 1.00 96.94 90 ARG A O 1
ATOM 724 N N . GLU A 1 91 ? -7.270 -3.130 7.023 1.00 96.38 91 GLU A N 1
ATOM 725 C CA . GLU A 1 91 ? -6.271 -3.264 8.092 1.00 96.38 91 GLU A CA 1
ATOM 726 C C . GLU A 1 91 ? -4.833 -3.325 7.551 1.00 96.38 91 GLU A C 1
ATOM 728 O O . GLU A 1 91 ? -3.904 -2.828 8.192 1.00 96.38 91 GLU A O 1
ATOM 733 N N . ALA A 1 92 ? -4.622 -3.940 6.384 1.00 95.19 92 ALA A N 1
ATOM 734 C CA . ALA A 1 92 ? -3.319 -3.946 5.728 1.00 95.19 92 ALA A CA 1
ATOM 735 C C . ALA A 1 92 ? -2.932 -2.553 5.210 1.00 95.19 92 ALA A C 1
ATOM 737 O O . ALA A 1 92 ? -1.828 -2.084 5.481 1.00 95.19 92 ALA A O 1
ATOM 738 N N . LEU A 1 93 ? -3.857 -1.871 4.535 1.00 95.31 93 LEU A N 1
ATOM 739 C CA . LEU A 1 93 ? -3.673 -0.511 4.030 1.00 95.31 93 LEU A CA 1
ATOM 740 C C . LEU A 1 93 ? -3.423 0.499 5.163 1.00 95.31 93 LEU A C 1
ATOM 742 O O . LEU A 1 93 ? -2.529 1.332 5.045 1.00 95.31 93 LEU A O 1
ATOM 746 N N . GLU A 1 94 ? -4.115 0.380 6.298 1.00 95.44 94 GLU A N 1
ATOM 747 C CA . GLU A 1 94 ? -3.868 1.199 7.496 1.00 95.44 94 GLU A CA 1
ATOM 748 C C . GLU A 1 94 ? -2.432 1.031 8.015 1.00 95.44 94 GLU A C 1
ATOM 750 O O . GLU A 1 94 ? -1.775 2.009 8.372 1.00 95.44 94 GLU A O 1
ATOM 755 N N . LYS A 1 95 ? -1.899 -0.200 8.008 1.00 94.69 95 LYS A N 1
ATOM 756 C CA . LYS A 1 95 ? -0.495 -0.465 8.373 1.00 94.69 95 LYS A CA 1
ATOM 757 C C . LYS A 1 95 ? 0.496 0.104 7.356 1.00 94.69 95 LYS A C 1
ATOM 759 O O . LYS A 1 95 ? 1.627 0.388 7.737 1.00 94.69 95 LYS A O 1
ATOM 764 N N . LEU A 1 96 ? 0.077 0.278 6.103 1.00 93.81 96 LEU A N 1
ATOM 765 C CA . LEU A 1 96 ? 0.839 0.927 5.030 1.00 93.81 96 LEU A CA 1
ATOM 766 C C . LEU A 1 96 ? 0.673 2.462 5.017 1.00 93.81 96 LEU A C 1
ATOM 768 O O . LEU A 1 96 ? 1.259 3.129 4.168 1.00 93.81 96 LEU A O 1
ATOM 772 N N . GLY A 1 97 ? -0.092 3.032 5.957 1.00 93.25 97 GLY A N 1
ATOM 773 C CA . GLY A 1 97 ? -0.283 4.480 6.113 1.00 93.25 97 GLY A CA 1
ATOM 774 C C . GLY A 1 97 ? -1.521 5.052 5.421 1.00 93.25 97 GLY A C 1
ATOM 775 O O . GLY A 1 97 ? -1.797 6.243 5.555 1.00 93.25 97 GLY A O 1
ATOM 776 N N . TYR A 1 98 ? -2.305 4.230 4.724 1.00 93.19 98 TYR A N 1
ATOM 777 C CA . TYR A 1 98 ? -3.534 4.687 4.085 1.00 93.19 98 TYR A CA 1
ATOM 778 C C . TYR A 1 98 ? -4.628 4.997 5.103 1.00 93.19 98 TYR A C 1
ATOM 780 O O . TYR A 1 98 ? -4.813 4.318 6.113 1.00 93.19 98 TYR A O 1
ATOM 788 N N . THR A 1 99 ? -5.416 6.012 4.768 1.0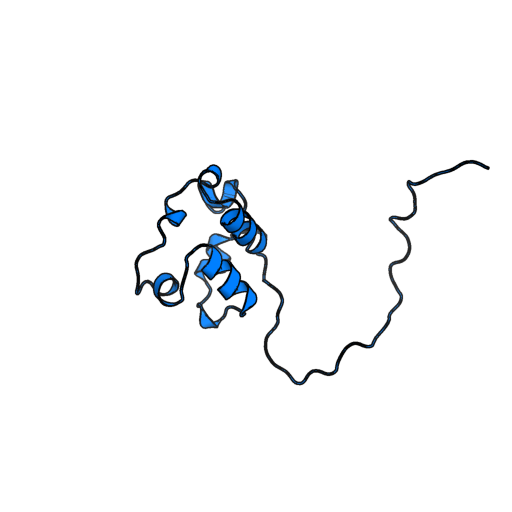0 93.44 99 THR A N 1
ATOM 789 C CA . THR A 1 99 ? -6.684 6.324 5.423 1.00 93.44 99 THR A CA 1
ATOM 790 C C . THR A 1 99 ? -7.800 6.271 4.387 1.00 93.44 99 THR A C 1
ATOM 792 O O . THR A 1 99 ? -7.534 6.329 3.188 1.00 93.44 99 THR A O 1
ATOM 795 N N . GLU A 1 100 ? -9.057 6.224 4.833 1.00 93.94 100 GLU A N 1
ATOM 796 C CA . GLU A 1 100 ? -10.213 6.284 3.926 1.00 93.94 100 GLU A CA 1
ATOM 797 C C . GLU A 1 100 ? -10.153 7.488 2.973 1.00 93.94 100 GLU A C 1
ATOM 799 O O . GLU A 1 100 ? -10.486 7.353 1.798 1.00 93.94 100 GLU A O 1
ATOM 804 N N . SER A 1 101 ? -9.711 8.648 3.471 1.00 91.00 101 SER A N 1
ATOM 805 C CA . SER A 1 101 ? -9.599 9.857 2.651 1.00 91.00 101 SER A CA 1
ATOM 806 C C . SER A 1 101 ? -8.484 9.724 1.617 1.00 91.00 101 SER A C 1
ATOM 808 O O . SER A 1 101 ? -8.746 9.935 0.442 1.00 91.00 101 SER A O 1
ATOM 810 N N . PHE A 1 102 ? -7.282 9.288 2.014 1.00 88.81 102 PHE A N 1
ATOM 811 C CA . PHE A 1 102 ? -6.179 9.104 1.060 1.00 88.81 102 PHE A CA 1
ATOM 812 C C . PHE A 1 102 ? -6.493 8.056 -0.007 1.00 88.81 102 PHE A C 1
ATOM 814 O O . PHE A 1 102 ? -6.127 8.224 -1.162 1.00 88.81 102 PHE A O 1
ATOM 821 N N . TRP A 1 103 ? -7.193 6.987 0.369 1.00 90.69 103 TRP A N 1
ATOM 822 C CA . TRP A 1 103 ? -7.579 5.939 -0.565 1.00 90.69 103 TRP A CA 1
ATOM 823 C C . TRP A 1 103 ? -8.613 6.414 -1.593 1.00 90.69 103 TRP A C 1
ATOM 825 O O . TRP A 1 103 ? -8.460 6.160 -2.781 1.00 90.69 103 TRP A O 1
ATOM 835 N N . ASN A 1 104 ? -9.674 7.094 -1.148 1.00 91.69 104 ASN A N 1
ATOM 836 C CA . ASN A 1 104 ? -10.757 7.506 -2.044 1.00 91.69 104 ASN A CA 1
ATOM 837 C C . ASN A 1 104 ? -10.422 8.763 -2.859 1.00 91.69 104 ASN A C 1
ATOM 839 O O . ASN A 1 104 ? -10.836 8.864 -4.011 1.00 91.69 104 ASN A O 1
ATOM 843 N N . ASP A 1 105 ? -9.738 9.727 -2.240 1.00 86.62 105 ASP A N 1
ATOM 844 C CA . ASP A 1 105 ? -9.555 11.077 -2.782 1.00 86.62 105 ASP A CA 1
ATOM 845 C C . ASP A 1 105 ? -8.106 11.341 -3.233 1.00 86.62 105 ASP A C 1
ATOM 847 O O . ASP A 1 105 ? -7.845 12.338 -3.905 1.00 86.62 105 ASP A O 1
ATOM 851 N N . GLY A 1 106 ? -7.170 10.447 -2.895 1.00 77.62 106 GLY A N 1
ATOM 852 C CA . GLY A 1 106 ? -5.741 10.612 -3.144 1.00 77.62 106 GLY A CA 1
ATOM 853 C C . GLY A 1 106 ? -5.021 11.438 -2.074 1.00 77.62 106 GLY A C 1
ATOM 854 O O . GLY A 1 106 ? -5.591 11.853 -1.061 1.00 77.62 106 GLY A O 1
ATOM 855 N N . ASP A 1 107 ? -3.727 11.663 -2.297 1.00 70.44 107 ASP A N 1
ATOM 856 C CA . ASP A 1 107 ? -2.923 12.527 -1.437 1.00 70.44 107 ASP A CA 1
ATOM 857 C C . ASP A 1 107 ? -3.433 13.980 -1.517 1.00 70.44 107 ASP A C 1
ATOM 859 O O . ASP A 1 107 ? -3.648 14.482 -2.623 1.00 70.44 107 ASP A O 1
ATOM 863 N N . PRO A 1 108 ? -3.608 14.691 -0.386 1.00 66.75 108 PRO A N 1
ATOM 864 C CA . PRO A 1 108 ? -3.941 16.111 -0.418 1.00 66.75 108 PRO A CA 1
ATOM 865 C C . PRO A 1 108 ? -2.821 16.899 -1.119 1.00 66.75 108 PRO A C 1
ATOM 867 O O . PRO A 1 108 ? -1.641 16.680 -0.825 1.00 66.75 108 PRO A O 1
ATOM 870 N N . GLU A 1 109 ? -3.202 17.792 -2.045 1.00 60.19 109 GLU A N 1
ATOM 871 C CA . GLU A 1 109 ? -2.278 18.666 -2.799 1.00 60.19 109 GLU A CA 1
ATOM 872 C C . GLU A 1 109 ? -1.390 19.543 -1.898 1.00 60.19 109 GLU A C 1
ATOM 874 O O . GLU A 1 109 ? -1.919 20.167 -0.945 1.00 60.19 109 GLU A O 1
#

Foldseek 3Di:
DDDDPDPPPPDDDDDDDPDDDPDDDDDDPQQDADQAQLVVVLLPDQLVNDDPLLQVLCVQLPDDNCVSVVVDPDDPSLVDQLVVDDPSNNVSVVSSHDDSCCSPPNTDD

Secondary structure (DSSP, 8-state):
-----S-SSSS--------S---------SPP--SS-HHHHHHT--GGGS-HHHHHHHHHHT--HHHHTTSSPPPGGGGS-GGGS-HHHHHHHHHTT--HHHHHH-S--

Radius of gyration: 19.47 Å; Cα contacts (8 Å, |Δi|>4): 85; chains: 1; bounding box: 41×29×68 Å

pLDDT: mean 79.84, std 20.47, range [28.44, 96.94]

Mean predicted aligned error: 11.67 Å

Sequence (109 aa):
MKISKQSIFVIVSLALVLAFSLVIGCASTQVRVPTEKVNAFWDNMDWGDMNKAEQELWSSVGYTEAVWNGDEKNPPEEDMYWKQLAPEKREALEKLGYTESFWNDGDPE

Solvent-accessible surface area (backbone atoms only — not comparable to full-atom values): 7205 Å² total; per-residue (Å²): 136,90,88,77,99,82,72,88,84,83,74,80,86,91,78,89,80,91,81,83,74,97,66,82,87,79,79,73,82,68,65,70,57,44,90,66,49,44,61,64,58,53,74,73,50,56,72,84,77,46,41,71,62,46,49,51,35,41,40,66,60,52,46,46,64,49,32,74,74,62,77,39,78,76,45,76,61,80,81,47,52,56,90,72,50,55,69,71,36,49,58,34,39,45,61,53,36,48,46,64,60,43,68,64,73,40,59,85,132